Protein AF-A0A6V7I0Z0-F1 (afdb_monomer_lite)

Secondary structure (DSSP, 8-state):
-HHHHHHHHHHHHHHHHTT--GGG--SPPTTS-TTTHHHHHHHHHHHHHHHHHHHHHHHHHHHHHTT--TT---TT---HHHHHHHHHHHHHT--

Radius of gyration: 15.76 Å; chains: 1; bounding box: 36×25×43 Å

Organism: NCBI:txid1563983

Sequence (95 aa):
MEEQFEKCCGLGTSWASEGLRCEKFTGPVSGVPMVEQALCLETVDICCVRTYHQKSCEKGMNNARKSLSCSESSQSSGNKKYDDYQRDCCEGCKL

pLDDT: mean 83.85, std 13.28, range [45.78, 96.19]

Structure (mmCIF, N/CA/C/O backbone):
data_AF-A0A6V7I0Z0-F1
#
_entry.i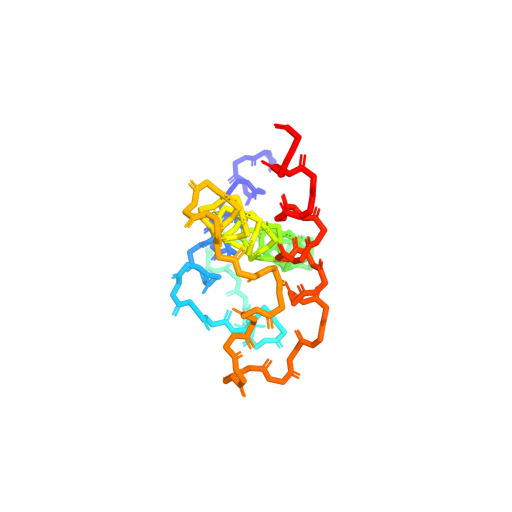d   AF-A0A6V7I0Z0-F1
#
loop_
_atom_site.group_PDB
_atom_site.id
_atom_site.type_symbol
_atom_site.label_atom_id
_atom_site.label_alt_id
_atom_site.label_comp_id
_atom_site.label_asym_id
_atom_site.label_entity_id
_atom_site.label_seq_id
_atom_site.pdbx_PDB_ins_code
_atom_site.Cartn_x
_atom_site.Cartn_y
_atom_site.Cartn_z
_atom_site.occupancy
_atom_site.B_iso_or_equiv
_atom_site.auth_seq_id
_atom_site.auth_comp_id
_atom_site.auth_asym_id
_atom_site.auth_atom_id
_atom_site.pdbx_PDB_model_num
ATOM 1 N N . MET A 1 1 ? -18.855 9.222 6.937 1.00 56.59 1 MET A N 1
ATOM 2 C CA . MET A 1 1 ? -18.576 7.828 6.525 1.00 56.59 1 MET A CA 1
ATOM 3 C C . MET A 1 1 ? -17.327 7.789 5.647 1.00 56.59 1 MET A C 1
ATOM 5 O O . MET A 1 1 ? -16.418 7.053 5.991 1.00 56.59 1 MET A O 1
ATOM 9 N N . GLU A 1 2 ? -17.206 8.643 4.621 1.00 68.06 2 GLU A N 1
ATOM 10 C CA . GLU A 1 2 ? -15.991 8.746 3.780 1.00 68.06 2 GLU A CA 1
ATOM 11 C C . GLU A 1 2 ? -14.700 9.061 4.561 1.00 68.06 2 GLU A C 1
ATOM 13 O O . GLU A 1 2 ? -13.712 8.361 4.381 1.00 68.06 2 GLU A O 1
ATOM 18 N N . GLU A 1 3 ? -14.717 10.003 5.510 1.00 76.38 3 GLU A N 1
ATOM 19 C CA . GLU A 1 3 ? -13.513 10.378 6.285 1.00 76.38 3 GLU A CA 1
ATOM 20 C C . GLU A 1 3 ? -12.904 9.217 7.093 1.00 76.38 3 GLU A C 1
ATOM 22 O O . GLU A 1 3 ? -11.690 9.139 7.288 1.00 76.38 3 GLU A O 1
ATOM 27 N N . GLN A 1 4 ? -13.738 8.283 7.568 1.00 75.56 4 GLN A N 1
ATOM 28 C CA . GLN A 1 4 ? -13.243 7.113 8.294 1.00 75.56 4 GLN A CA 1
ATOM 29 C C . GLN A 1 4 ? -12.544 6.138 7.345 1.00 75.56 4 GLN A C 1
ATOM 31 O O . GLN A 1 4 ? -11.466 5.642 7.666 1.00 75.56 4 GLN A O 1
ATOM 36 N N . PHE A 1 5 ? -13.097 5.929 6.150 1.00 83.56 5 PHE A N 1
ATOM 37 C CA . PHE A 1 5 ? -12.466 5.107 5.122 1.00 83.56 5 PHE A CA 1
ATOM 38 C C . PHE A 1 5 ? -11.169 5.721 4.601 1.00 83.56 5 PHE A C 1
ATOM 40 O O . PHE A 1 5 ? -10.186 4.999 4.440 1.00 83.56 5 PHE A O 1
ATOM 47 N N . GLU A 1 6 ? -11.120 7.041 4.416 1.00 91.44 6 GLU A N 1
ATOM 48 C CA . GLU A 1 6 ? -9.885 7.745 4.058 1.00 91.44 6 GLU A CA 1
ATOM 49 C C . GLU A 1 6 ? -8.801 7.555 5.119 1.00 91.44 6 GLU A C 1
ATOM 51 O O . GLU A 1 6 ? -7.659 7.235 4.789 1.00 91.44 6 GLU A O 1
ATOM 56 N N . LYS A 1 7 ? -9.158 7.656 6.403 1.00 91.81 7 LYS A N 1
ATOM 57 C CA . LYS A 1 7 ? -8.231 7.396 7.508 1.00 91.81 7 LYS A CA 1
ATOM 58 C C . LYS A 1 7 ? -7.694 5.962 7.490 1.00 91.81 7 LYS A C 1
ATOM 60 O O . LYS A 1 7 ? -6.484 5.761 7.603 1.00 91.81 7 LYS A O 1
ATOM 65 N N . CYS A 1 8 ? -8.568 4.968 7.346 1.00 95.00 8 CYS A N 1
ATOM 66 C CA . CYS A 1 8 ? -8.181 3.556 7.281 1.00 95.00 8 CYS A CA 1
ATOM 67 C C . CYS A 1 8 ? -7.297 3.275 6.053 1.00 95.00 8 CYS A C 1
ATOM 69 O O . CYS A 1 8 ? -6.257 2.628 6.155 1.00 95.00 8 CYS A O 1
ATOM 71 N N . CYS A 1 9 ? -7.642 3.848 4.901 1.00 95.81 9 CYS A N 1
ATOM 72 C CA . CYS A 1 9 ? -6.842 3.740 3.687 1.00 95.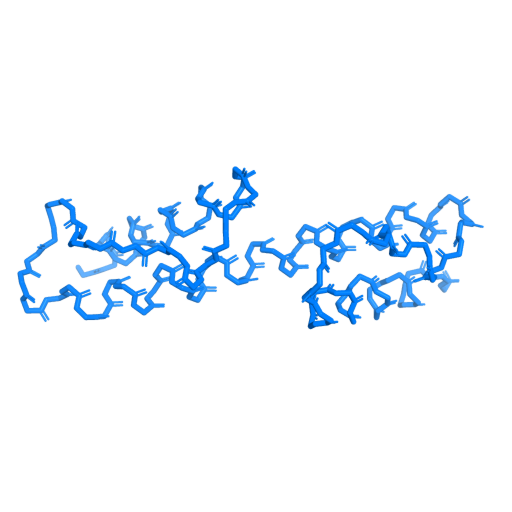81 9 CYS A CA 1
ATOM 73 C C . CYS A 1 9 ? -5.461 4.403 3.833 1.00 95.81 9 CYS A C 1
ATOM 75 O O . CYS A 1 9 ? -4.444 3.844 3.410 1.00 95.81 9 CYS A O 1
ATOM 77 N N . GLY A 1 10 ? -5.406 5.571 4.479 1.00 95.50 10 GLY A N 1
ATOM 78 C CA . GLY A 1 10 ? -4.166 6.277 4.793 1.00 95.50 10 GLY A CA 1
ATOM 79 C C . GLY A 1 10 ? -3.242 5.453 5.688 1.00 95.50 10 GLY A C 1
ATOM 80 O O . GLY A 1 10 ? -2.046 5.371 5.420 1.00 95.50 10 GLY A O 1
ATOM 81 N N . LEU A 1 11 ? -3.792 4.762 6.692 1.00 95.69 11 LEU A N 1
ATOM 82 C CA . LEU A 1 11 ? -3.030 3.830 7.530 1.00 95.69 11 LEU A CA 1
ATOM 83 C C . LEU A 1 11 ? -2.432 2.681 6.715 1.00 95.69 11 LEU A C 1
ATOM 85 O O . LEU A 1 11 ? -1.239 2.415 6.839 1.00 95.69 11 LEU A O 1
ATOM 89 N N . GLY A 1 12 ? -3.224 2.048 5.844 1.00 95.62 12 GLY A N 1
ATOM 90 C CA . GLY A 1 12 ? -2.727 1.002 4.945 1.00 95.62 12 GLY A CA 1
ATOM 91 C C . GLY A 1 12 ? -1.614 1.496 4.021 1.00 95.62 12 GLY A C 1
ATOM 92 O O . GLY A 1 12 ? -0.586 0.837 3.863 1.00 95.62 12 GLY A O 1
ATOM 93 N N . THR A 1 13 ? -1.780 2.701 3.476 1.00 96.19 13 THR A N 1
ATOM 94 C CA . THR A 1 13 ? -0.790 3.349 2.604 1.00 96.19 13 THR A CA 1
ATOM 95 C C . THR A 1 13 ? 0.526 3.618 3.333 1.00 96.19 13 THR A C 1
ATOM 97 O O . THR A 1 13 ? 1.601 3.337 2.795 1.00 96.19 13 THR A O 1
ATOM 100 N N . SER A 1 14 ? 0.463 4.138 4.562 1.00 95.69 14 SER A N 1
ATOM 101 C CA . SER A 1 14 ? 1.643 4.382 5.399 1.00 95.69 14 SER A CA 1
ATOM 102 C C . SER A 1 14 ? 2.341 3.076 5.778 1.00 95.69 14 SER A C 1
ATOM 104 O O . SER A 1 14 ? 3.551 2.964 5.607 1.00 95.69 14 SER A O 1
ATOM 106 N N . TRP A 1 15 ? 1.580 2.051 6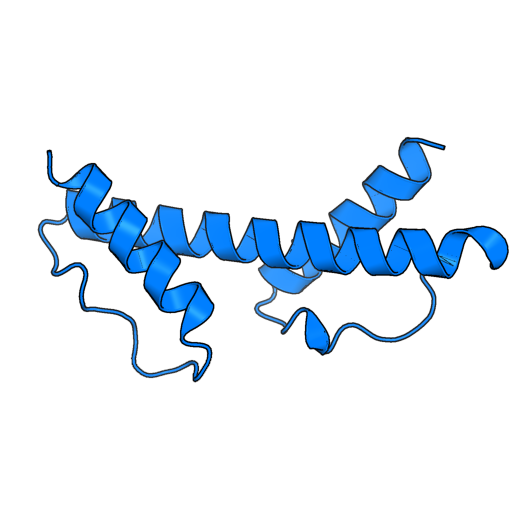.169 1.00 94.88 15 TRP A N 1
ATOM 107 C CA . TRP A 1 15 ? 2.106 0.731 6.527 1.00 94.88 15 TRP A CA 1
ATOM 108 C C . TRP A 1 15 ? 2.890 0.079 5.381 1.00 94.88 15 TRP A C 1
ATOM 110 O O . TRP A 1 15 ? 4.054 -0.297 5.539 1.00 94.88 15 TRP A O 1
ATOM 120 N N . ALA A 1 16 ? 2.291 0.033 4.185 1.00 93.00 16 ALA A N 1
ATOM 121 C CA . ALA A 1 16 ? 2.978 -0.412 2.975 1.00 93.00 16 ALA A CA 1
ATOM 122 C C . ALA A 1 16 ? 4.187 0.471 2.650 1.00 93.00 16 ALA A C 1
ATOM 124 O O . ALA A 1 16 ? 5.201 0.002 2.121 1.00 93.00 16 ALA A O 1
ATOM 125 N N . SER A 1 17 ? 4.098 1.768 2.958 1.00 91.00 17 SER A N 1
ATOM 126 C CA . SER A 1 17 ? 5.176 2.701 2.671 1.00 91.00 17 SER A CA 1
ATOM 127 C C . SER A 1 17 ? 6.419 2.480 3.515 1.00 91.00 17 SER A C 1
ATOM 129 O O . SER A 1 17 ? 7.519 2.642 2.985 1.00 91.00 17 SER A O 1
ATOM 131 N N . GLU A 1 18 ? 6.235 2.028 4.750 1.00 92.31 18 GLU A N 1
ATOM 132 C CA . GLU A 1 18 ? 7.286 1.577 5.664 1.00 92.31 18 GLU A CA 1
ATOM 133 C C . GLU A 1 18 ? 7.845 0.189 5.299 1.00 92.31 18 GLU A C 1
ATOM 135 O O . GLU A 1 18 ? 8.810 -0.277 5.901 1.00 92.31 18 GLU A O 1
ATOM 140 N N . GLY A 1 19 ? 7.280 -0.482 4.288 1.00 88.00 19 GLY A N 1
ATOM 141 C CA . GLY A 1 19 ? 7.706 -1.816 3.868 1.00 88.00 19 GLY A CA 1
ATOM 142 C C . GLY A 1 19 ? 7.178 -2.936 4.767 1.00 88.00 19 GLY A C 1
ATOM 143 O O . GLY A 1 19 ? 7.665 -4.068 4.681 1.00 88.00 19 GLY A O 1
ATOM 144 N N . LEU A 1 20 ? 6.168 -2.649 5.591 1.00 91.06 20 LEU A N 1
ATOM 145 C CA . LEU A 1 20 ? 5.523 -3.614 6.469 1.00 91.06 20 LEU A CA 1
ATOM 146 C C . LEU A 1 20 ? 4.439 -4.404 5.725 1.00 91.06 20 LEU A C 1
ATOM 148 O O . LEU A 1 20 ? 3.613 -3.858 4.996 1.00 91.06 20 LEU A O 1
ATOM 152 N N . ARG A 1 21 ? 4.414 -5.722 5.942 1.00 89.00 21 ARG A N 1
ATOM 153 C CA . ARG A 1 21 ? 3.487 -6.633 5.256 1.00 89.00 21 ARG A CA 1
ATOM 154 C C . ARG A 1 21 ? 2.034 -6.341 5.635 1.00 89.00 21 ARG A C 1
ATOM 156 O O . ARG A 1 21 ? 1.731 -6.262 6.827 1.00 89.00 21 ARG A O 1
ATOM 163 N N . CYS A 1 22 ? 1.146 -6.249 4.645 1.00 91.50 22 CYS A N 1
ATOM 164 C CA . CYS A 1 22 ? -0.276 -5.956 4.861 1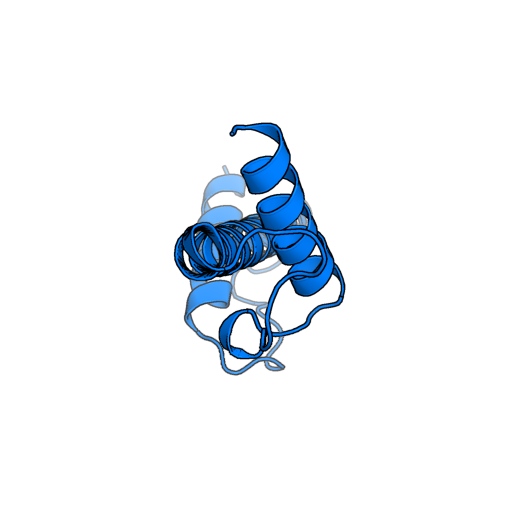.00 91.50 22 CYS A CA 1
ATOM 165 C C . CYS A 1 22 ? -0.942 -6.991 5.772 1.00 91.50 22 CYS A C 1
ATOM 167 O O . CYS A 1 22 ? -1.622 -6.626 6.725 1.00 91.50 22 CYS A O 1
ATOM 169 N N . GLU A 1 23 ? -0.599 -8.275 5.610 1.00 90.44 23 GLU A N 1
ATOM 170 C CA . GLU A 1 23 ? -1.153 -9.373 6.413 1.00 90.44 23 GLU A CA 1
ATOM 171 C C . GLU A 1 23 ? -0.678 -9.347 7.881 1.00 90.44 23 GLU A C 1
ATOM 173 O O . GLU A 1 23 ? -1.129 -10.139 8.708 1.00 90.44 23 GLU A O 1
ATOM 178 N N . LYS A 1 24 ? 0.293 -8.482 8.208 1.00 92.12 24 LYS A N 1
ATOM 179 C CA . LYS A 1 24 ? 0.802 -8.267 9.569 1.00 92.12 24 LYS A CA 1
ATOM 180 C C . LYS A 1 24 ? 0.174 -7.062 10.259 1.00 92.12 24 LYS A C 1
ATOM 182 O O . LYS A 1 24 ? 0.464 -6.854 11.437 1.00 92.12 24 LYS A O 1
ATOM 187 N N . PHE A 1 25 ? -0.666 -6.292 9.572 1.00 91.56 25 PHE A N 1
ATOM 188 C CA . PHE A 1 25 ? -1.436 -5.247 10.226 1.00 91.56 25 PHE A CA 1
ATOM 189 C C . PHE A 1 25 ? -2.404 -5.888 11.231 1.00 91.56 25 PHE A C 1
ATOM 191 O O . PHE A 1 25 ? -3.168 -6.788 10.888 1.00 91.56 25 PHE A O 1
ATOM 198 N N . THR A 1 26 ? -2.343 -5.466 12.494 1.00 87.06 26 THR A N 1
ATOM 199 C CA . THR A 1 26 ? -3.173 -6.021 13.572 1.00 87.06 26 THR A CA 1
ATOM 200 C C . THR A 1 26 ? -3.666 -4.922 14.501 1.00 87.06 26 THR A C 1
ATOM 202 O O . THR A 1 26 ? -3.034 -3.876 14.637 1.00 87.06 26 THR A O 1
ATOM 205 N N . GLY A 1 27 ? -4.774 -5.204 15.187 1.00 85.06 27 GLY A N 1
ATOM 206 C CA . GLY A 1 27 ? -5.347 -4.328 16.205 1.00 85.06 27 GLY A CA 1
ATOM 207 C C . GLY A 1 27 ? -6.434 -3.392 15.672 1.00 85.06 27 GLY A C 1
ATOM 208 O O . GLY A 1 27 ? -6.566 -3.214 14.464 1.00 85.06 27 GLY A O 1
ATOM 209 N N . PRO A 1 28 ? -7.249 -2.818 16.570 1.00 89.19 28 PRO A N 1
ATOM 210 C CA . PRO A 1 28 ? -8.278 -1.867 16.185 1.00 89.19 28 PRO A CA 1
ATOM 211 C C . PRO A 1 28 ? -7.652 -0.541 15.754 1.00 89.19 28 PRO A C 1
ATOM 213 O O . PRO A 1 28 ? -6.659 -0.080 16.320 1.00 89.19 28 PRO A O 1
ATOM 216 N N . VAL A 1 29 ? -8.287 0.125 14.798 1.00 91.06 29 VAL A N 1
ATOM 217 C CA . VAL A 1 29 ? -7.900 1.476 14.406 1.00 91.06 29 VAL A CA 1
ATOM 218 C C . VAL A 1 29 ? -8.451 2.471 15.423 1.00 91.06 29 VAL A C 1
ATOM 220 O O . VAL A 1 29 ? -9.664 2.616 15.590 1.00 91.06 29 VAL A O 1
ATOM 223 N N . SER A 1 30 ? -7.554 3.170 16.120 1.00 90.44 30 SER A N 1
ATOM 224 C CA . SER A 1 30 ? -7.915 4.164 17.133 1.00 90.44 30 SER A CA 1
ATOM 225 C C . SER A 1 30 ? -8.839 5.241 16.566 1.00 90.44 30 SER A C 1
ATOM 227 O O . SER A 1 30 ? -8.528 5.877 15.558 1.00 90.44 30 SER A O 1
ATOM 229 N N . GLY A 1 31 ? -9.962 5.490 17.241 1.00 88.25 31 GLY A N 1
ATOM 230 C CA . GLY A 1 31 ? -10.949 6.492 16.830 1.00 88.25 31 GLY A CA 1
ATOM 231 C C . GLY A 1 31 ? -11.888 6.048 15.703 1.00 88.25 31 GLY A C 1
ATOM 232 O O . GLY A 1 31 ? -12.516 6.911 15.103 1.00 88.25 31 GLY A O 1
ATOM 233 N N . VAL A 1 32 ? -11.966 4.746 15.410 1.00 90.44 32 VAL A N 1
ATOM 234 C CA . VAL A 1 32 ? -13.010 4.143 14.562 1.00 90.44 32 VAL A CA 1
ATOM 235 C C . VAL A 1 32 ? -13.990 3.370 15.463 1.00 90.44 32 VAL A C 1
ATOM 237 O O . VAL A 1 32 ? -13.538 2.603 16.324 1.00 90.44 32 VAL A O 1
ATOM 240 N N . PRO A 1 33 ? -15.317 3.551 15.328 1.00 91.75 33 PRO A N 1
ATOM 241 C CA . PRO A 1 33 ? -16.311 2.810 16.101 1.00 91.75 33 PRO A CA 1
ATOM 242 C C . PRO A 1 33 ? -16.178 1.298 15.912 1.00 91.75 33 PRO A C 1
ATOM 244 O O . PRO A 1 33 ? -15.906 0.829 14.811 1.00 91.75 33 PRO A O 1
ATOM 247 N N . MET A 1 34 ? -16.447 0.516 16.963 1.00 90.31 34 MET A N 1
ATOM 248 C CA . MET A 1 34 ? -16.316 -0.953 16.922 1.00 90.31 34 MET A CA 1
ATOM 249 C C . MET A 1 34 ? -17.120 -1.612 15.792 1.00 90.31 34 MET A C 1
ATOM 251 O O . MET A 1 34 ? -16.652 -2.576 15.197 1.00 90.31 34 MET A O 1
ATOM 255 N N . VAL A 1 35 ? -18.292 -1.064 15.459 1.00 91.50 35 VAL A N 1
ATOM 256 C CA . VAL A 1 35 ? -19.136 -1.550 14.354 1.00 91.50 35 VAL A CA 1
ATOM 257 C C . VAL A 1 35 ? -18.486 -1.363 12.974 1.00 91.50 35 VAL A C 1
ATOM 259 O O . VAL A 1 35 ? -18.743 -2.147 12.067 1.00 91.50 35 VAL A O 1
ATOM 262 N N . GLU A 1 36 ? -17.603 -0.375 12.820 1.00 92.25 36 GLU A N 1
ATOM 263 C CA . GLU A 1 36 ? -16.912 -0.062 11.563 1.00 92.25 36 GLU A CA 1
ATOM 264 C C . GLU A 1 36 ? -15.491 -0.649 11.504 1.00 92.25 36 GLU A C 1
ATOM 266 O O . GLU A 1 36 ? -14.859 -0.618 10.451 1.00 92.25 36 GLU A O 1
ATOM 271 N N . GLN A 1 37 ? -14.985 -1.230 12.600 1.00 92.56 37 GLN A N 1
ATOM 272 C CA . GLN A 1 37 ? -13.617 -1.762 12.671 1.00 92.56 37 GLN A CA 1
ATOM 273 C C . GLN A 1 37 ? -13.337 -2.816 11.598 1.00 92.56 37 GLN A C 1
ATOM 275 O O . GLN A 1 37 ? -12.290 -2.765 10.963 1.00 92.56 37 GLN A O 1
ATOM 280 N N . ALA A 1 38 ? -14.266 -3.746 11.361 1.00 92.31 38 ALA A N 1
ATOM 281 C CA . ALA A 1 38 ? -14.080 -4.791 10.354 1.00 92.31 38 ALA A CA 1
ATOM 282 C C . ALA A 1 38 ? -13.897 -4.199 8.945 1.00 92.31 38 ALA A C 1
ATOM 284 O O . ALA A 1 38 ? -12.929 -4.527 8.261 1.00 92.31 38 ALA A O 1
ATOM 285 N N . LEU A 1 39 ? -14.771 -3.264 8.556 1.00 92.75 39 LEU A N 1
ATOM 286 C CA . LEU A 1 39 ? -14.680 -2.561 7.274 1.00 92.75 39 LEU A CA 1
ATOM 287 C C . LEU A 1 39 ? -13.420 -1.690 7.180 1.00 92.75 39 LEU A C 1
ATOM 289 O O . LEU A 1 39 ? -12.791 -1.603 6.126 1.00 92.75 39 LEU A O 1
ATOM 293 N N . CYS A 1 40 ? -13.029 -1.048 8.280 1.00 94.75 40 CYS A N 1
ATOM 294 C CA . CYS A 1 40 ? -11.806 -0.262 8.338 1.00 94.75 40 CYS A CA 1
ATOM 295 C C . CYS A 1 40 ? -10.565 -1.133 8.112 1.00 94.75 40 CYS A C 1
ATOM 297 O O . CYS A 1 40 ? -9.710 -0.770 7.310 1.00 94.75 40 CYS A O 1
ATOM 299 N N . LEU A 1 41 ? -10.476 -2.293 8.765 1.00 94.38 41 LEU A N 1
ATOM 300 C CA . LEU A 1 41 ? -9.364 -3.230 8.597 1.00 94.38 41 LEU A CA 1
ATOM 301 C C . LEU A 1 41 ? -9.284 -3.785 7.174 1.00 94.38 41 LEU A C 1
ATOM 303 O O . LEU A 1 41 ? -8.196 -3.866 6.611 1.00 94.38 41 LEU A O 1
ATOM 307 N N . GLU A 1 42 ? -10.427 -4.095 6.567 1.00 94.06 42 GLU A N 1
ATOM 308 C CA . GLU A 1 42 ? -10.485 -4.471 5.153 1.00 94.06 42 GLU A CA 1
ATOM 309 C C . GLU A 1 42 ? -9.980 -3.333 4.250 1.00 94.06 42 GLU A C 1
ATOM 311 O O . GLU A 1 42 ? -9.176 -3.549 3.346 1.00 94.06 42 GLU A O 1
ATOM 316 N N . THR A 1 43 ? -10.364 -2.091 4.550 1.00 95.44 43 THR A N 1
ATOM 317 C CA . THR A 1 43 ? -9.894 -0.905 3.817 1.00 95.44 43 THR A CA 1
ATOM 318 C C . THR A 1 43 ? -8.386 -0.683 3.978 1.00 95.44 43 THR A C 1
ATOM 320 O O . THR A 1 43 ? -7.710 -0.333 3.007 1.00 95.44 43 THR A O 1
ATOM 323 N N . VAL A 1 44 ? -7.839 -0.908 5.179 1.00 96.06 44 VAL A N 1
ATOM 324 C CA . VAL A 1 44 ? -6.391 -0.872 5.442 1.00 96.06 44 VAL A CA 1
ATOM 325 C C . VAL A 1 44 ? -5.671 -1.882 4.549 1.00 96.06 44 VAL A C 1
ATOM 327 O O . VAL A 1 44 ? -4.703 -1.510 3.885 1.00 96.06 44 VAL A O 1
ATOM 330 N N . ASP A 1 45 ? -6.145 -3.130 4.494 1.00 94.38 45 ASP A N 1
ATOM 331 C CA . ASP A 1 45 ? -5.527 -4.186 3.685 1.00 94.38 45 ASP A CA 1
ATOM 332 C C . ASP A 1 45 ? -5.563 -3.849 2.187 1.00 94.38 45 ASP A C 1
ATOM 334 O O . ASP A 1 45 ? -4.522 -3.838 1.525 1.00 94.38 45 ASP A O 1
ATOM 338 N N . ILE A 1 46 ? -6.731 -3.447 1.671 1.00 94.62 46 ILE A N 1
ATOM 339 C CA . ILE A 1 46 ? -6.911 -3.056 0.266 1.00 94.62 46 ILE A CA 1
ATOM 340 C C . ILE A 1 46 ? -5.946 -1.931 -0.119 1.00 94.62 46 ILE A C 1
ATOM 342 O O . ILE A 1 46 ? -5.251 -2.022 -1.138 1.00 94.62 46 ILE A O 1
ATOM 346 N N . CYS A 1 47 ? -5.887 -0.861 0.677 1.00 96.06 47 CYS A N 1
ATOM 347 C CA . CYS A 1 47 ? -5.019 0.270 0.368 1.00 96.06 47 CYS A CA 1
ATOM 348 C C . CYS A 1 47 ? -3.537 -0.073 0.539 1.00 96.06 47 CYS A C 1
ATOM 350 O O . CYS A 1 47 ? -2.729 0.349 -0.285 1.00 96.06 47 CYS A O 1
ATOM 352 N N . CYS A 1 48 ? -3.181 -0.902 1.521 1.00 95.44 48 CYS A N 1
ATOM 353 C CA . CYS A 1 48 ? -1.819 -1.400 1.688 1.00 95.44 48 CYS A CA 1
ATOM 354 C C . CYS A 1 48 ? -1.347 -2.183 0.450 1.00 95.44 48 CYS A C 1
ATOM 356 O O . CYS A 1 48 ? -0.313 -1.859 -0.144 1.00 95.44 48 CYS A O 1
ATOM 358 N N . VAL A 1 49 ? -2.138 -3.161 -0.003 1.00 93.44 49 VAL A N 1
ATOM 359 C CA . VAL A 1 49 ? -1.835 -3.964 -1.198 1.00 93.44 49 VAL A CA 1
ATOM 360 C C . VAL A 1 49 ? -1.735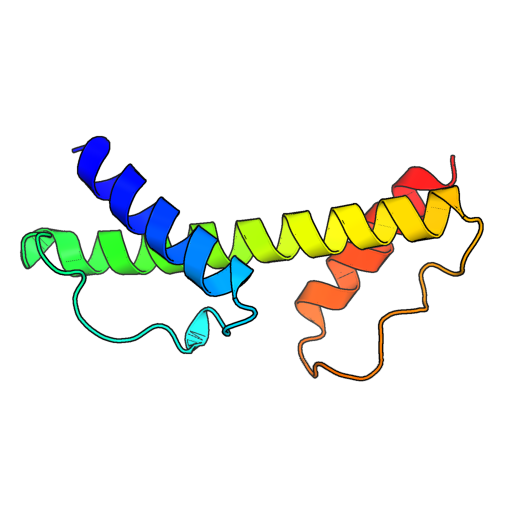 -3.072 -2.436 1.00 93.44 49 VAL A C 1
ATOM 362 O O . VAL A 1 49 ? -0.794 -3.199 -3.223 1.00 93.44 49 VAL A O 1
ATOM 365 N N . ARG A 1 50 ? -2.658 -2.114 -2.590 1.00 93.62 50 ARG A N 1
ATOM 366 C CA . ARG A 1 50 ? -2.645 -1.152 -3.699 1.00 93.62 50 ARG A CA 1
ATOM 367 C C . ARG A 1 50 ? -1.368 -0.311 -3.717 1.00 93.62 50 ARG A C 1
ATOM 369 O O . ARG A 1 50 ? -0.778 -0.144 -4.784 1.00 93.62 50 ARG A O 1
ATOM 376 N N . THR A 1 51 ? -0.917 0.186 -2.568 1.00 94.62 51 THR A N 1
ATOM 377 C CA . THR A 1 51 ? 0.339 0.939 -2.464 1.00 94.62 51 THR A CA 1
ATOM 378 C C . THR A 1 51 ? 1.538 0.078 -2.842 1.00 94.62 51 THR A C 1
ATOM 380 O O . THR A 1 51 ? 2.406 0.540 -3.583 1.00 94.62 51 THR A O 1
ATOM 383 N N . TYR A 1 52 ? 1.588 -1.183 -2.410 1.00 92.25 52 TYR A N 1
ATOM 384 C CA . TYR A 1 52 ? 2.648 -2.091 -2.844 1.00 92.25 52 TYR A CA 1
ATOM 385 C C . TYR A 1 52 ? 2.629 -2.347 -4.348 1.00 92.25 52 TYR A C 1
ATOM 387 O O . TYR A 1 52 ? 3.688 -2.313 -4.975 1.00 92.25 52 TYR A O 1
ATOM 395 N N . HIS A 1 53 ? 1.454 -2.572 -4.941 1.00 90.50 53 HIS A N 1
ATOM 396 C CA . HIS A 1 53 ? 1.331 -2.738 -6.389 1.00 90.50 53 HIS A CA 1
ATOM 397 C C . HIS A 1 53 ? 1.842 -1.502 -7.127 1.00 90.50 53 HIS A C 1
ATOM 399 O O . HIS A 1 53 ? 2.627 -1.640 -8.060 1.00 90.50 53 HIS A O 1
ATOM 405 N N . GLN A 1 54 ? 1.465 -0.302 -6.679 1.00 90.38 54 GLN A N 1
ATOM 406 C CA . GLN A 1 54 ? 1.937 0.946 -7.271 1.00 90.38 54 GLN A CA 1
ATOM 407 C C . GLN A 1 54 ? 3.462 1.077 -7.173 1.00 90.38 54 GLN A C 1
ATOM 409 O O . GLN A 1 54 ? 4.115 1.297 -8.189 1.00 90.38 54 GLN A O 1
ATOM 414 N N . LYS A 1 55 ? 4.049 0.871 -5.988 1.00 89.19 55 LYS A N 1
ATOM 415 C CA . LYS A 1 55 ? 5.510 0.937 -5.803 1.00 89.19 55 LYS A CA 1
ATOM 416 C C . LYS A 1 55 ? 6.252 -0.097 -6.647 1.00 89.19 55 LYS A C 1
ATOM 418 O O . LYS A 1 55 ? 7.293 0.202 -7.230 1.00 89.19 55 LYS A O 1
ATOM 423 N N . SER A 1 56 ? 5.717 -1.313 -6.711 1.00 87.12 56 SER A N 1
ATOM 424 C CA . SER A 1 56 ? 6.269 -2.383 -7.538 1.00 87.12 56 SER A CA 1
ATOM 425 C C . SER A 1 56 ? 6.223 -1.996 -9.017 1.00 87.12 56 SER A C 1
ATOM 427 O O . SER A 1 56 ? 7.226 -2.073 -9.725 1.00 87.12 56 SER A O 1
ATOM 429 N N . CYS A 1 57 ? 5.092 -1.458 -9.463 1.00 88.19 57 CYS A N 1
ATOM 430 C CA . CYS A 1 57 ? 4.901 -0.989 -10.824 1.00 88.19 57 CYS A CA 1
ATOM 431 C C . CYS A 1 57 ? 5.867 0.152 -11.183 1.00 88.19 57 CYS A C 1
ATOM 433 O O . CYS A 1 57 ? 6.575 0.060 -12.181 1.00 88.19 57 CYS A O 1
ATOM 435 N N . GLU A 1 58 ? 5.982 1.182 -10.338 1.00 89.56 58 GLU A N 1
ATOM 436 C CA . GLU A 1 58 ? 6.917 2.304 -10.515 1.00 89.56 58 GLU A CA 1
ATOM 437 C C . GLU A 1 58 ? 8.371 1.828 -10.627 1.00 89.56 58 GLU A C 1
ATOM 439 O O . GLU A 1 58 ? 9.134 2.305 -11.473 1.00 89.56 58 GLU A O 1
ATOM 444 N N . LYS A 1 59 ? 8.761 0.844 -9.811 1.00 87.31 59 LYS A N 1
ATOM 445 C CA . LYS A 1 59 ? 10.079 0.213 -9.903 1.00 87.31 59 LYS A CA 1
ATOM 446 C C . LYS A 1 59 ? 10.264 -0.517 -11.235 1.00 87.31 59 LYS A C 1
ATOM 448 O O . LYS A 1 59 ? 11.305 -0.355 -11.868 1.00 87.31 59 LYS A O 1
ATOM 453 N N . GLY A 1 60 ? 9.251 -1.254 -11.687 1.00 87.25 60 GLY A N 1
ATOM 454 C CA . GLY A 1 60 ? 9.237 -1.889 -13.003 1.00 87.25 60 GLY A CA 1
ATOM 455 C C . GLY A 1 60 ? 9.408 -0.886 -14.147 1.00 87.25 60 GLY A C 1
ATOM 456 O O . GLY A 1 60 ? 10.295 -1.048 -14.983 1.00 87.25 60 GLY A O 1
ATOM 457 N N . MET A 1 61 ? 8.637 0.203 -14.141 1.00 88.31 61 MET A N 1
ATOM 458 C CA . MET A 1 61 ? 8.747 1.271 -15.142 1.00 88.31 61 MET A CA 1
ATOM 459 C C . MET A 1 61 ? 10.142 1.908 -15.154 1.00 88.31 61 MET A C 1
ATOM 461 O O . MET A 1 61 ? 10.703 2.174 -16.217 1.00 88.31 61 MET A O 1
ATOM 465 N N . ASN A 1 62 ? 10.732 2.138 -13.979 1.00 88.31 62 ASN A N 1
ATOM 466 C CA . ASN A 1 62 ? 12.084 2.683 -13.867 1.00 88.31 62 ASN A CA 1
ATOM 467 C C . ASN A 1 62 ? 13.149 1.726 -14.416 1.00 88.31 62 ASN A C 1
ATOM 469 O O . ASN A 1 62 ? 14.105 2.189 -15.041 1.00 88.31 62 ASN A O 1
ATOM 473 N N . ASN A 1 63 ? 12.983 0.416 -14.221 1.00 85.06 63 ASN A N 1
ATOM 474 C CA . ASN A 1 63 ? 13.864 -0.588 -14.815 1.00 85.06 63 ASN A CA 1
ATOM 475 C C . ASN A 1 63 ? 13.766 -0.565 -16.345 1.00 85.06 63 ASN A C 1
ATOM 477 O O . ASN A 1 63 ? 14.796 -0.462 -17.011 1.00 85.06 63 ASN A O 1
ATOM 481 N N . ALA A 1 64 ? 12.548 -0.557 -16.895 1.00 87.31 64 ALA A N 1
ATOM 482 C CA . ALA A 1 64 ? 12.313 -0.479 -18.337 1.00 87.31 64 ALA A CA 1
ATOM 483 C C . ALA A 1 64 ? 12.962 0.767 -18.960 1.00 87.31 64 ALA A C 1
ATOM 485 O O . ALA A 1 64 ? 13.727 0.662 -19.917 1.00 87.31 64 ALA A O 1
ATOM 486 N N . ARG A 1 65 ? 12.754 1.945 -18.353 1.00 86.81 65 ARG A N 1
ATOM 487 C CA . ARG A 1 65 ? 13.352 3.217 -18.804 1.00 86.81 65 ARG A CA 1
ATOM 488 C C . ARG A 1 65 ? 14.879 3.208 -18.795 1.00 86.81 65 ARG A C 1
ATOM 490 O O . ARG A 1 65 ? 15.501 3.899 -19.594 1.00 86.81 65 ARG A O 1
ATOM 497 N N . LYS A 1 66 ? 15.489 2.440 -17.893 1.00 87.62 66 LYS A N 1
ATOM 498 C CA . LYS A 1 66 ? 16.946 2.268 -17.808 1.00 87.62 66 LYS A CA 1
ATOM 499 C C . LYS A 1 66 ? 17.467 1.128 -18.687 1.00 87.62 66 LYS A C 1
ATOM 501 O O . LYS A 1 66 ? 18.648 0.810 -18.600 1.00 87.62 66 LYS A O 1
ATOM 506 N N . SER A 1 67 ? 16.614 0.516 -19.516 1.00 83.94 67 SER A N 1
ATOM 507 C CA . SER A 1 67 ? 16.938 -0.683 -20.306 1.00 83.94 67 SER A CA 1
ATOM 508 C C . SER A 1 67 ? 17.456 -1.851 -19.453 1.00 83.94 67 SER A C 1
ATOM 510 O O . SER A 1 67 ? 18.217 -2.691 -19.930 1.00 83.94 67 SER A O 1
ATOM 512 N N . LEU A 1 68 ? 17.054 -1.904 -18.178 1.00 83.19 68 LEU A N 1
ATOM 513 C CA . LEU A 1 68 ? 17.358 -3.014 -17.278 1.00 83.19 68 LEU A CA 1
ATOM 514 C C . LEU A 1 68 ? 16.388 -4.172 -17.524 1.00 83.19 68 LEU A C 1
ATOM 516 O O . LEU A 1 68 ? 15.287 -3.995 -18.054 1.00 83.19 68 LEU A O 1
ATOM 520 N N . SER A 1 69 ? 16.787 -5.377 -17.115 1.00 80.81 69 SER A N 1
ATOM 521 C CA . SER A 1 69 ? 15.907 -6.536 -17.239 1.00 80.81 69 SER A CA 1
ATOM 522 C C . SER A 1 69 ? 14.707 -6.416 -16.298 1.00 80.81 69 SER A C 1
ATOM 524 O O . SER A 1 69 ? 14.850 -6.152 -15.103 1.00 80.81 69 SER A O 1
ATOM 526 N N . CYS A 1 70 ? 13.513 -6.716 -16.808 1.00 75.12 70 CYS A N 1
ATOM 527 C CA . CYS A 1 70 ? 12.295 -6.823 -16.001 1.00 75.12 70 CYS A CA 1
ATOM 528 C C . CYS A 1 70 ? 12.274 -8.062 -15.096 1.00 75.12 70 CYS A C 1
ATOM 530 O O . CYS A 1 70 ? 11.334 -8.239 -14.328 1.00 75.12 70 CYS A O 1
ATOM 532 N N . SER A 1 71 ? 13.312 -8.900 -15.171 1.00 69.12 71 SER A N 1
ATOM 533 C CA . SER A 1 71 ? 13.549 -10.029 -14.273 1.00 69.12 71 SER A CA 1
ATOM 534 C C . SER A 1 71 ? 14.441 -9.686 -13.073 1.00 69.12 71 SER A C 1
ATOM 536 O O . SER A 1 71 ? 14.678 -10.563 -12.249 1.00 69.12 71 SER A O 1
ATOM 538 N N . G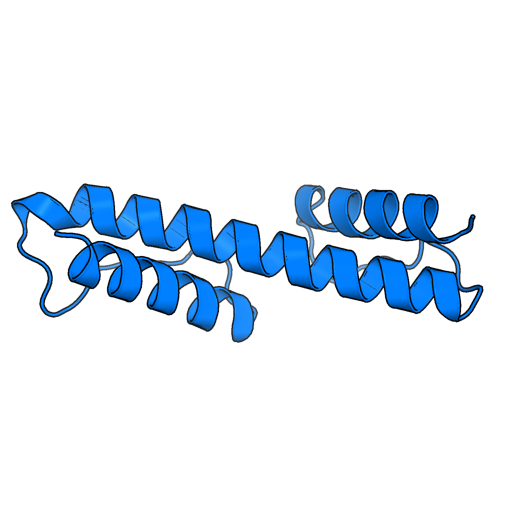LU A 1 72 ? 14.948 -8.449 -12.940 1.00 60.91 72 GLU A N 1
ATOM 539 C CA . GLU A 1 72 ? 15.654 -7.994 -11.726 1.00 60.91 72 GLU A CA 1
ATOM 540 C C . GLU A 1 72 ? 14.670 -7.671 -10.591 1.00 60.91 72 GLU A C 1
ATOM 542 O O . GLU A 1 72 ? 14.629 -6.581 -10.004 1.00 60.91 72 GLU A O 1
ATOM 547 N N . SER A 1 73 ? 13.829 -8.638 -10.256 1.00 54.75 73 SER A N 1
ATOM 548 C CA . SER A 1 73 ? 13.207 -8.656 -8.954 1.00 54.75 73 SER A CA 1
ATOM 549 C C . SER A 1 73 ? 14.227 -9.152 -7.953 1.00 54.75 73 SER A C 1
ATOM 551 O O . SER A 1 73 ? 14.610 -10.316 -7.898 1.00 54.75 73 SER A O 1
ATOM 553 N N . SER A 1 74 ? 14.740 -8.190 -7.191 1.00 49.16 74 SER A N 1
ATOM 554 C CA . SER A 1 74 ? 15.513 -8.416 -5.977 1.00 49.16 74 SER A CA 1
ATOM 555 C C . SER A 1 74 ? 15.032 -9.689 -5.276 1.00 49.16 74 SER A C 1
ATOM 557 O O . SER A 1 74 ? 13.889 -9.741 -4.822 1.00 49.16 74 SER A O 1
ATOM 559 N N . GLN A 1 75 ? 15.908 -10.694 -5.176 1.00 47.09 75 GLN A N 1
ATOM 560 C CA . GLN A 1 75 ? 15.693 -12.002 -4.533 1.00 47.09 75 GLN A CA 1
ATOM 561 C C . GLN A 1 75 ? 15.290 -11.924 -3.040 1.00 47.09 75 GLN A C 1
ATOM 563 O O . GLN A 1 75 ? 15.338 -12.916 -2.318 1.00 47.09 75 GLN A O 1
ATOM 568 N N . SER A 1 76 ? 14.920 -10.754 -2.525 1.00 45.78 76 SER A N 1
ATOM 569 C CA . SER A 1 76 ? 14.883 -10.444 -1.100 1.00 45.78 76 SER A CA 1
ATOM 570 C C . SER A 1 76 ? 13.490 -10.364 -0.484 1.00 45.78 76 SER A C 1
ATOM 572 O O . SER A 1 76 ? 13.360 -9.920 0.654 1.00 45.78 76 SER A O 1
ATOM 574 N N . SER A 1 77 ? 12.418 -10.801 -1.143 1.00 47.00 77 SER A N 1
ATOM 575 C CA . SER A 1 77 ? 11.106 -10.852 -0.485 1.00 47.00 77 SER A CA 1
ATOM 576 C C . SER A 1 77 ? 10.251 -11.949 -1.093 1.00 47.00 77 SER A C 1
ATOM 578 O O . SER A 1 77 ? 9.765 -11.798 -2.204 1.00 47.00 77 SER A O 1
ATOM 580 N N . GLY A 1 78 ? 10.083 -13.059 -0.367 1.00 49.88 78 GLY A N 1
ATOM 581 C CA . GLY A 1 78 ? 9.338 -14.262 -0.770 1.00 49.88 78 GLY A CA 1
ATOM 582 C C . GLY A 1 78 ? 7.830 -14.066 -0.963 1.00 49.88 78 GLY A C 1
ATOM 583 O O . GLY A 1 78 ? 7.037 -14.836 -0.432 1.00 49.88 78 GLY A O 1
ATOM 584 N N . ASN A 1 79 ? 7.427 -13.034 -1.696 1.00 55.94 79 ASN A N 1
ATOM 585 C CA . ASN A 1 79 ? 6.049 -12.698 -1.985 1.00 55.94 79 ASN A CA 1
ATOM 586 C C . ASN A 1 79 ? 5.897 -12.525 -3.504 1.00 55.94 79 ASN A C 1
ATOM 588 O O . ASN A 1 79 ? 5.914 -11.422 -4.048 1.00 55.94 79 ASN A O 1
ATOM 592 N N . LYS A 1 80 ? 5.795 -13.678 -4.177 1.00 59.62 80 LYS A N 1
ATOM 593 C CA . LYS A 1 80 ? 5.732 -13.854 -5.639 1.00 59.62 80 LYS A CA 1
ATOM 594 C C . LYS A 1 80 ? 4.712 -12.929 -6.322 1.00 59.62 80 LYS A C 1
ATOM 596 O O . LYS A 1 80 ? 4.930 -12.490 -7.440 1.00 59.62 80 LYS A O 1
ATOM 601 N N . LYS A 1 81 ? 3.629 -12.583 -5.620 1.00 61.28 81 LYS A N 1
ATOM 602 C CA . LYS A 1 81 ? 2.548 -11.744 -6.145 1.00 61.28 81 LYS A CA 1
ATOM 603 C C . LYS A 1 81 ? 2.999 -10.309 -6.447 1.00 61.28 81 LYS A C 1
ATOM 605 O O . LYS A 1 81 ? 2.588 -9.755 -7.455 1.00 61.28 81 LYS A O 1
ATOM 610 N N . TYR A 1 82 ? 3.863 -9.716 -5.617 1.00 63.94 82 TYR A N 1
ATOM 611 C CA . TYR A 1 82 ? 4.372 -8.354 -5.851 1.00 63.94 82 TYR A CA 1
ATOM 612 C C . TYR A 1 82 ? 5.403 -8.298 -6.975 1.00 63.94 82 TYR A C 1
ATOM 614 O O . TYR A 1 82 ? 5.506 -7.281 -7.661 1.00 63.94 82 TYR A O 1
ATOM 622 N N . ASP A 1 83 ? 6.138 -9.391 -7.160 1.00 69.62 83 ASP A N 1
ATOM 623 C CA . ASP A 1 83 ? 7.104 -9.554 -8.239 1.00 69.62 83 ASP A CA 1
ATOM 624 C C . ASP A 1 83 ? 6.421 -9.553 -9.619 1.00 69.62 83 ASP A C 1
ATOM 626 O O . ASP A 1 83 ? 6.832 -8.832 -10.529 1.00 69.62 83 ASP A O 1
ATOM 630 N N . ASP A 1 84 ? 5.292 -10.258 -9.738 1.00 78.25 84 ASP A N 1
ATOM 631 C CA . ASP A 1 84 ? 4.511 -10.294 -10.976 1.00 78.25 84 ASP A CA 1
ATOM 632 C C . ASP A 1 84 ? 4.062 -8.879 -11.413 1.00 78.25 84 ASP A C 1
ATOM 634 O O . ASP A 1 84 ? 4.258 -8.513 -12.570 1.00 78.25 84 ASP A O 1
ATOM 638 N N . TYR A 1 85 ? 3.607 -8.020 -10.485 1.00 78.44 85 TYR A N 1
ATOM 639 C CA . TYR A 1 85 ? 3.267 -6.617 -10.795 1.00 78.44 85 TYR A CA 1
ATOM 640 C C . TYR A 1 85 ? 4.469 -5.777 -11.253 1.00 78.44 85 TYR A C 1
ATOM 642 O O . TYR A 1 85 ? 4.316 -4.919 -12.125 1.00 78.44 85 TYR A O 1
ATOM 650 N N . GLN A 1 86 ? 5.663 -6.001 -10.686 1.00 81.62 86 GLN A N 1
ATOM 651 C CA . GLN A 1 86 ? 6.881 -5.306 -11.125 1.00 81.62 86 GLN A CA 1
ATOM 652 C C . GLN A 1 86 ? 7.175 -5.649 -12.585 1.00 81.62 86 GLN A C 1
ATOM 654 O O . GLN A 1 86 ? 7.450 -4.763 -13.398 1.00 81.62 86 GLN A O 1
ATOM 659 N N . ARG A 1 87 ? 7.129 -6.947 -12.903 1.00 83.44 87 ARG A N 1
ATOM 660 C CA . ARG A 1 87 ? 7.440 -7.478 -14.228 1.00 83.44 87 ARG A CA 1
ATOM 661 C C . ARG A 1 87 ? 6.423 -7.013 -15.259 1.00 83.44 87 ARG A C 1
ATOM 663 O O . ARG A 1 87 ? 6.836 -6.486 -16.286 1.00 83.44 87 ARG A O 1
ATOM 670 N N . ASP A 1 88 ? 5.133 -7.144 -14.970 1.00 85.25 88 ASP A N 1
ATOM 671 C CA . ASP A 1 88 ? 4.062 -6.775 -15.898 1.00 85.25 88 ASP A CA 1
ATOM 672 C C . ASP A 1 88 ? 4.130 -5.281 -16.254 1.00 85.25 88 ASP A C 1
ATOM 674 O O . ASP A 1 88 ? 4.087 -4.912 -17.429 1.00 85.25 88 ASP A O 1
ATOM 678 N N . CYS A 1 89 ? 4.340 -4.412 -15.258 1.00 85.12 89 CYS A N 1
ATOM 679 C CA . CYS A 1 89 ? 4.521 -2.980 -15.501 1.00 85.12 89 CYS A CA 1
ATOM 680 C C . CYS A 1 89 ? 5.826 -2.644 -16.232 1.00 85.12 89 CYS A C 1
ATOM 682 O O . CYS A 1 89 ? 5.860 -1.713 -17.035 1.00 85.12 89 CYS A O 1
ATOM 684 N N . CYS A 1 90 ? 6.908 -3.372 -15.958 1.00 85.94 90 CYS A N 1
ATOM 685 C CA . CYS A 1 90 ? 8.176 -3.182 -16.651 1.00 85.94 90 CYS A CA 1
ATOM 686 C C . CYS A 1 90 ? 8.066 -3.557 -18.135 1.00 85.94 90 CYS A C 1
ATOM 688 O O . CYS A 1 90 ? 8.437 -2.761 -18.995 1.00 85.94 90 CYS A O 1
ATOM 690 N N . GLU A 1 91 ? 7.505 -4.728 -18.446 1.00 85.94 91 GLU A N 1
ATOM 691 C CA . GLU A 1 91 ? 7.317 -5.178 -19.828 1.00 85.94 91 GLU A CA 1
ATOM 692 C C . GLU A 1 91 ? 6.354 -4.256 -20.592 1.00 85.94 91 GLU A C 1
ATOM 694 O O . GLU A 1 91 ? 6.620 -3.911 -21.741 1.00 85.94 91 GLU A O 1
ATOM 699 N N . GLY A 1 92 ? 5.300 -3.751 -19.938 1.00 85.56 92 GLY A N 1
ATOM 700 C CA . GLY A 1 92 ? 4.403 -2.754 -20.532 1.00 85.56 92 GLY A CA 1
ATOM 701 C C . GLY A 1 92 ? 5.067 -1.408 -20.861 1.00 85.56 92 GLY A C 1
ATOM 702 O O . GLY A 1 92 ? 4.598 -0.699 -21.748 1.00 85.56 92 GLY A O 1
ATOM 703 N N . CYS A 1 93 ? 6.163 -1.047 -20.185 1.00 81.56 93 CYS A N 1
ATOM 704 C CA . CYS A 1 93 ? 6.888 0.212 -20.395 1.00 81.56 93 CYS A CA 1
ATOM 705 C C . CYS A 1 93 ? 8.121 0.106 -21.306 1.00 81.56 93 CYS A C 1
ATOM 707 O O . CYS A 1 93 ? 8.800 1.114 -21.496 1.00 81.56 93 CYS A O 1
ATOM 709 N N . LYS A 1 94 ? 8.427 -1.071 -21.864 1.00 73.06 94 LYS A N 1
ATOM 710 C CA . LYS A 1 94 ? 9.512 -1.261 -22.847 1.00 73.06 94 LYS A CA 1
ATOM 711 C C . LYS A 1 94 ? 9.124 -0.896 -24.294 1.00 73.06 94 LYS A C 1
ATOM 713 O O . LYS A 1 94 ? 9.947 -1.098 -25.184 1.00 73.06 94 LYS A O 1
ATOM 718 N N . LEU A 1 95 ? 7.892 -0.422 -24.519 1.00 59.59 95 LEU A N 1
ATOM 719 C CA . LEU A 1 95 ? 7.363 -0.027 -25.833 1.00 59.59 95 LEU A CA 1
ATOM 720 C C . LEU A 1 95 ? 8.096 1.176 -26.438 1.00 59.59 95 LEU A C 1
ATOM 722 O O . LEU A 1 95 ? 8.313 2.167 -25.703 1.00 59.59 95 LEU A O 1
#

Foldseek 3Di:
DVVLLVVLLVLLLVCLVVVHDLVPDDDFDPPDDPVCRVVSNVSSSVSNVVNLLVVLLVQLLVCLVVVHDLQPPPPPDPPVVSSVSNSVSNVVNND